Protein AF-A0A354I8P7-F1 (afdb_monomer_lite)

Sequence (83 aa):
VSDETWQHFRNSVKALDSDNVIVGEIWTDAVQYLLGDMYDSVMNYVFRGAVLSYAKGGSATDMMKTLEKIRERYPEEAFYAMM

Radius of gyration: 14.55 Å; chains: 1; bounding box: 33×23×41 Å

Structure (mmCIF, N/CA/C/O backbone):
data_AF-A0A354I8P7-F1
#
_entry.id   AF-A0A354I8P7-F1
#
loop_
_atom_site.group_PDB
_atom_site.id
_atom_site.type_symbol
_atom_site.label_atom_id
_atom_site.label_alt_id
_atom_site.label_comp_id
_atom_site.label_asym_id
_atom_site.label_entity_id
_atom_site.label_seq_id
_atom_site.pdbx_PDB_ins_code
_atom_site.Cartn_x
_atom_site.Cartn_y
_atom_site.Cartn_z
_atom_site.occupancy
_atom_site.B_iso_or_equiv
_atom_site.auth_seq_id
_atom_site.auth_comp_id
_atom_site.auth_asym_id
_atom_site.auth_atom_id
_atom_site.pdbx_PDB_model_num
ATOM 1 N N . VAL A 1 1 ? -8.132 13.939 4.217 1.00 87.56 1 VAL A N 1
ATOM 2 C CA . VAL A 1 1 ? -8.638 13.369 5.489 1.00 87.56 1 VAL A CA 1
ATOM 3 C C . VAL A 1 1 ? -7.461 13.326 6.445 1.00 87.56 1 VAL A C 1
ATOM 5 O O . VAL A 1 1 ? -6.369 13.053 5.961 1.00 87.56 1 VAL A O 1
ATOM 8 N N . SER A 1 2 ? -7.635 13.709 7.712 1.00 95.62 2 SER A N 1
ATOM 9 C CA . 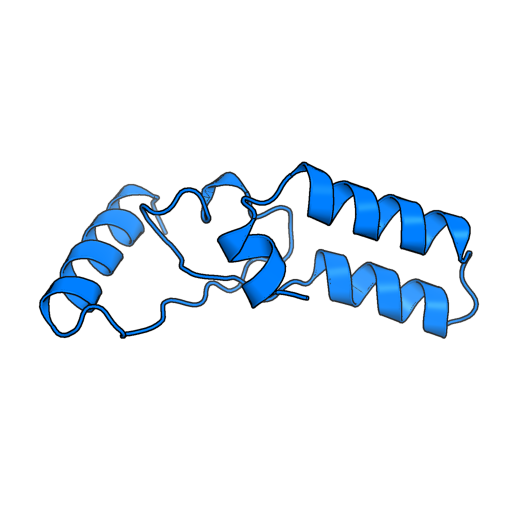SER A 1 2 ? -6.523 13.729 8.674 1.00 95.62 2 SER A CA 1
ATOM 10 C C . SER A 1 2 ? -6.127 12.317 9.100 1.00 95.62 2 SER A C 1
ATOM 12 O O . SER A 1 2 ? -6.960 11.410 9.071 1.00 95.62 2 SER A O 1
ATOM 14 N N . ASP A 1 3 ? -4.884 12.154 9.545 1.00 96.19 3 ASP A N 1
ATOM 15 C CA . ASP A 1 3 ? -4.370 10.876 10.053 1.00 96.19 3 ASP A CA 1
ATOM 16 C C . ASP A 1 3 ? -5.178 10.402 11.273 1.00 96.19 3 ASP A C 1
ATOM 18 O O . ASP A 1 3 ? -5.604 9.253 11.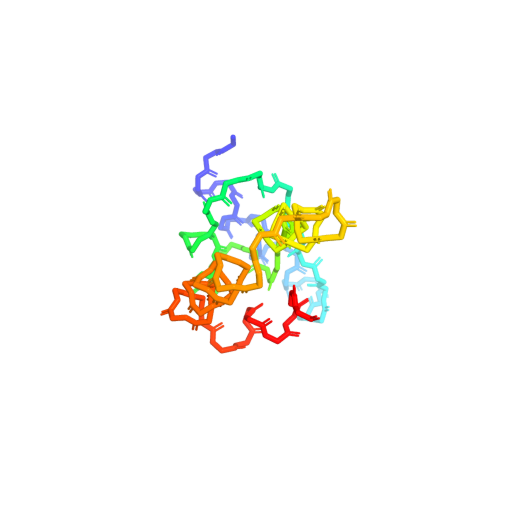329 1.00 96.19 3 ASP A O 1
ATOM 22 N N . GLU A 1 4 ? -5.525 11.322 12.181 1.00 97.62 4 GLU A N 1
ATOM 23 C CA . GLU A 1 4 ? -6.391 11.058 13.342 1.00 97.62 4 GLU A CA 1
ATOM 24 C C . GLU A 1 4 ? -7.749 10.460 12.934 1.00 97.62 4 GLU A C 1
ATOM 26 O O . GLU A 1 4 ? -8.236 9.510 13.549 1.00 97.62 4 GLU A O 1
ATOM 31 N N . THR A 1 5 ? -8.352 10.960 11.848 1.00 98.00 5 THR A N 1
ATOM 32 C CA . THR A 1 5 ? -9.623 10.412 11.350 1.00 98.00 5 THR A CA 1
ATOM 33 C C . THR A 1 5 ? -9.455 8.951 10.932 1.00 98.00 5 THR A C 1
ATOM 35 O O . THR A 1 5 ? -10.315 8.124 11.232 1.00 98.00 5 THR A O 1
ATOM 38 N N . TRP A 1 6 ? -8.349 8.612 10.265 1.00 97.94 6 TRP A N 1
ATOM 39 C CA . TRP A 1 6 ? -8.083 7.247 9.814 1.00 97.94 6 TRP A CA 1
ATOM 40 C C . TRP A 1 6 ? -7.736 6.293 10.950 1.00 97.94 6 TRP A C 1
ATOM 42 O O . TRP A 1 6 ? -8.181 5.146 10.931 1.00 97.94 6 TRP A O 1
ATOM 52 N N . GLN A 1 7 ? -7.031 6.774 11.969 1.00 98.12 7 GLN A N 1
ATOM 53 C CA . GLN A 1 7 ? -6.759 6.006 13.180 1.00 98.12 7 GLN A CA 1
ATOM 54 C C . GLN A 1 7 ? -8.061 5.659 13.922 1.00 98.12 7 GLN A C 1
ATOM 56 O O . GLN A 1 7 ? -8.305 4.499 14.266 1.00 98.12 7 GLN A O 1
ATOM 61 N N . HIS A 1 8 ? -8.966 6.627 14.102 1.00 98.38 8 HIS A N 1
ATOM 62 C CA . HIS A 1 8 ? -10.282 6.361 14.697 1.00 98.38 8 HIS A CA 1
ATOM 63 C C . HIS A 1 8 ? -11.172 5.479 13.819 1.00 98.38 8 HIS A C 1
ATOM 65 O O . HIS A 1 8 ? -11.915 4.637 14.337 1.00 98.38 8 HIS A O 1
ATOM 71 N N . PHE A 1 9 ? -11.084 5.637 12.498 1.00 98.31 9 PHE A N 1
ATOM 72 C CA . PHE A 1 9 ? -11.782 4.781 11.549 1.00 98.31 9 PHE A CA 1
ATOM 73 C C . PHE A 1 9 ? -11.332 3.324 11.683 1.00 98.31 9 PHE A C 1
ATOM 75 O O . PHE A 1 9 ? -12.178 2.445 11.841 1.00 98.31 9 PHE A O 1
ATOM 82 N N . ARG A 1 10 ? -10.017 3.068 11.719 1.00 98.19 10 ARG A N 1
ATOM 83 C CA . ARG A 1 10 ? -9.468 1.725 11.931 1.00 98.19 10 ARG A CA 1
ATOM 84 C C . ARG A 1 10 ? -9.979 1.106 13.220 1.00 98.19 10 ARG A C 1
ATOM 86 O O . ARG A 1 10 ? -10.494 -0.008 13.188 1.00 98.19 10 ARG A O 1
ATOM 93 N N . ASN A 1 11 ? -9.894 1.843 14.326 1.00 98.25 11 ASN A N 1
ATOM 94 C CA . ASN A 1 11 ? -10.372 1.365 15.623 1.00 98.25 11 ASN A CA 1
ATOM 95 C C . ASN A 1 11 ? -11.853 0.971 15.570 1.00 98.25 11 ASN A C 1
ATOM 97 O O . ASN A 1 11 ? -12.237 -0.061 16.110 1.00 98.25 11 ASN A O 1
ATOM 101 N N . SER A 1 12 ? -12.674 1.756 14.870 1.00 98.19 12 SER A N 1
ATOM 102 C CA . SER A 1 12 ? -14.109 1.489 14.728 1.00 98.19 12 SER A CA 1
ATOM 103 C C . SER A 1 12 ? -14.389 0.258 13.859 1.00 98.19 12 SER A C 1
ATOM 105 O O . SER A 1 12 ? -15.199 -0.585 14.233 1.00 98.19 12 SER A O 1
ATOM 107 N N . VAL A 1 13 ? -13.703 0.119 12.720 1.00 98.31 13 VAL A N 1
ATOM 108 C CA . VAL A 1 13 ? -13.865 -1.015 11.791 1.00 98.31 13 VAL A CA 1
ATOM 109 C C . VAL A 1 13 ? -13.401 -2.329 12.420 1.00 98.31 13 VAL A C 1
ATOM 111 O O . VAL A 1 13 ? -14.110 -3.332 12.339 1.00 98.31 13 VAL A O 1
ATOM 114 N N . LYS A 1 14 ? -12.235 -2.317 13.078 1.00 98.00 14 LYS A N 1
ATOM 115 C CA . LYS A 1 14 ? -11.643 -3.506 13.707 1.00 98.00 14 LYS A CA 1
ATOM 116 C C . LYS A 1 14 ? -12.360 -3.922 14.994 1.00 98.00 14 LYS A C 1
ATOM 118 O O . LYS A 1 14 ? -12.302 -5.089 15.360 1.00 98.00 14 LYS A O 1
ATOM 123 N N . ALA A 1 15 ? -13.060 -3.001 15.665 1.00 98.38 15 ALA A N 1
ATOM 124 C CA . ALA A 1 15 ? -13.916 -3.331 16.807 1.00 98.38 15 ALA A CA 1
ATOM 125 C C . ALA A 1 15 ? -15.190 -4.097 16.406 1.00 98.38 15 ALA A C 1
ATOM 127 O O . ALA A 1 15 ? -15.754 -4.802 17.240 1.00 98.38 15 ALA A O 1
ATOM 128 N N . LEU A 1 16 ? -15.650 -3.953 15.157 1.00 98.19 16 LEU A N 1
ATOM 129 C CA . LEU A 1 16 ? -16.773 -4.732 14.627 1.00 98.19 16 LEU A CA 1
ATOM 130 C C . LEU A 1 16 ? -16.335 -6.146 14.239 1.00 98.19 16 LEU A C 1
ATOM 132 O O . LEU A 1 16 ? -17.027 -7.106 14.561 1.00 98.19 16 LEU A O 1
ATOM 136 N N . ASP A 1 17 ? -15.196 -6.253 13.556 1.00 97.88 17 ASP A N 1
ATOM 137 C CA . ASP A 1 17 ? -14.541 -7.514 13.209 1.00 97.88 17 ASP A CA 1
ATOM 138 C C . ASP A 1 17 ? -13.060 -7.237 12.897 1.00 97.88 17 ASP A C 1
ATOM 140 O O . ASP A 1 17 ? -12.746 -6.329 12.117 1.00 97.88 17 ASP A O 1
ATOM 144 N N . SER A 1 18 ? -12.146 -8.009 13.491 1.00 96.12 18 SER A N 1
ATOM 145 C CA . SER A 1 18 ? -10.705 -7.872 13.258 1.00 96.12 18 SER A CA 1
ATOM 146 C C . SER A 1 18 ? -10.300 -8.177 11.813 1.00 96.12 18 SER A C 1
ATOM 148 O O . SER A 1 18 ? -9.302 -7.624 11.337 1.00 96.12 18 SER A O 1
ATOM 150 N N . ASP A 1 19 ? -11.091 -8.987 11.107 1.00 96.75 19 ASP A N 1
ATOM 151 C CA . ASP A 1 19 ? -10.808 -9.436 9.741 1.00 96.75 19 ASP A CA 1
ATOM 152 C C . ASP A 1 19 ? -11.267 -8.426 8.674 1.00 96.75 19 ASP A C 1
ATOM 154 O O . ASP A 1 19 ? -10.905 -8.543 7.501 1.00 96.75 19 ASP A O 1
ATOM 158 N N . ASN A 1 20 ? -12.017 -7.386 9.058 1.00 97.88 20 ASN A N 1
ATOM 159 C CA . ASN A 1 20 ? -12.452 -6.337 8.133 1.00 97.88 20 ASN A CA 1
ATOM 160 C C . ASN A 1 20 ? -11.255 -5.612 7.509 1.00 97.88 20 ASN A C 1
ATOM 162 O O . ASN A 1 20 ? -10.463 -5.001 8.223 1.00 97.88 20 ASN A O 1
ATOM 166 N N . VAL A 1 21 ? -11.152 -5.605 6.181 1.00 96.94 21 VAL A N 1
ATOM 167 C CA . VAL A 1 21 ? -10.027 -4.983 5.465 1.00 96.94 21 VAL A CA 1
ATOM 168 C C . VAL A 1 21 ? -10.260 -3.491 5.228 1.00 96.94 21 VAL A C 1
ATOM 170 O O . VAL A 1 21 ? -11.340 -3.072 4.810 1.00 96.94 21 VAL A O 1
ATOM 173 N N . ILE A 1 22 ? -9.210 -2.690 5.421 1.00 98.00 22 ILE A N 1
ATOM 174 C CA . ILE A 1 22 ? -9.184 -1.260 5.099 1.00 98.00 22 ILE A CA 1
ATOM 175 C C . ILE A 1 22 ? -8.196 -1.008 3.953 1.00 98.00 22 ILE A C 1
ATOM 177 O O . ILE A 1 22 ? -6.983 -1.123 4.139 1.00 98.00 22 ILE A O 1
ATOM 181 N N . VAL A 1 23 ? -8.716 -0.629 2.779 1.00 97.44 23 VAL A N 1
ATOM 182 C CA . VAL A 1 23 ? -7.917 -0.317 1.580 1.00 97.44 23 VAL A CA 1
ATOM 183 C C . VAL A 1 23 ? -7.992 1.175 1.265 1.00 97.44 23 VAL A C 1
ATOM 185 O O . VAL A 1 23 ? -9.075 1.705 1.018 1.00 97.44 23 VAL A O 1
ATOM 188 N N . GLY A 1 24 ? -6.843 1.850 1.253 1.00 96.69 24 GLY A N 1
ATOM 189 C CA . GLY A 1 24 ? -6.740 3.260 0.870 1.00 96.69 24 GLY A CA 1
ATOM 190 C C . GLY A 1 24 ? -6.488 3.464 -0.627 1.00 96.69 24 GLY A C 1
ATOM 191 O O . GLY A 1 24 ? -5.805 2.675 -1.279 1.00 96.69 24 GLY A O 1
ATOM 192 N N . GLU A 1 25 ? -6.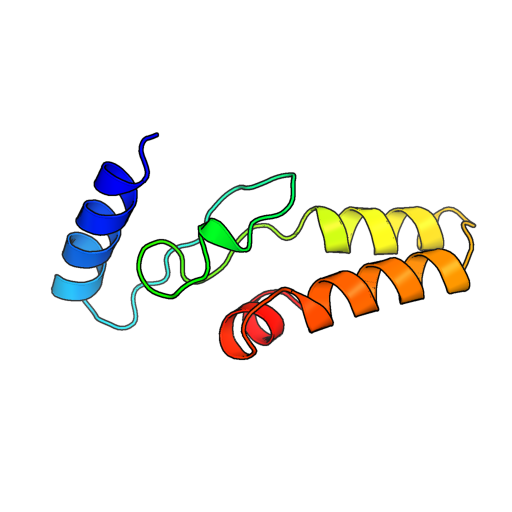971 4.572 -1.188 1.00 96.88 25 GLU A N 1
ATOM 193 C CA . GLU A 1 25 ? -6.604 4.998 -2.542 1.00 96.88 25 GLU A CA 1
ATOM 194 C C . GLU A 1 25 ? -5.496 6.058 -2.480 1.00 96.88 25 GLU A C 1
ATOM 196 O O . GLU A 1 25 ? -5.761 7.243 -2.282 1.00 96.88 25 GLU A O 1
ATOM 201 N N . ILE A 1 26 ? -4.239 5.629 -2.641 1.00 95.81 26 ILE A N 1
ATOM 202 C CA . ILE A 1 26 ? -3.063 6.505 -2.570 1.00 95.81 26 ILE A CA 1
ATOM 203 C C . ILE A 1 26 ? -2.227 6.345 -3.837 1.00 95.81 26 ILE A C 1
ATOM 205 O O . ILE A 1 26 ? -1.701 5.279 -4.131 1.00 95.81 26 ILE A O 1
ATOM 209 N N . TRP A 1 27 ? -2.088 7.434 -4.589 1.00 95.31 27 TRP A N 1
ATOM 210 C CA . TRP A 1 27 ? -1.406 7.450 -5.888 1.00 95.31 27 TRP A CA 1
ATOM 211 C C . TRP A 1 27 ? 0.121 7.490 -5.783 1.00 95.31 27 TRP A C 1
ATOM 213 O O . TRP A 1 27 ? 0.825 7.171 -6.742 1.00 95.31 27 TRP A O 1
ATOM 223 N N . THR A 1 28 ? 0.629 7.927 -4.634 1.00 91.62 28 THR A N 1
ATOM 224 C CA . THR A 1 28 ? 2.049 8.151 -4.364 1.00 91.62 28 THR A CA 1
ATOM 225 C C . THR A 1 28 ? 2.569 7.143 -3.347 1.00 91.62 28 THR A C 1
ATOM 227 O O . THR A 1 28 ? 1.945 6.124 -3.071 1.00 91.62 28 THR A O 1
ATOM 230 N N . ASP A 1 29 ? 3.730 7.431 -2.769 1.00 89.69 29 ASP A N 1
ATOM 231 C CA . ASP A 1 29 ? 4.220 6.677 -1.630 1.00 89.69 29 ASP A CA 1
ATOM 232 C C . ASP A 1 29 ? 3.216 6.679 -0.467 1.00 89.69 29 ASP A C 1
ATOM 234 O O . ASP A 1 29 ? 2.729 7.740 -0.073 1.00 89.69 29 ASP A O 1
ATOM 238 N N . ALA A 1 30 ? 2.924 5.490 0.057 1.00 94.06 30 ALA A N 1
ATOM 239 C CA . ALA A 1 30 ? 1.910 5.254 1.071 1.00 94.06 30 ALA A CA 1
ATOM 240 C C . ALA A 1 30 ? 2.474 4.688 2.382 1.00 94.06 30 ALA A C 1
ATOM 242 O O . ALA A 1 30 ? 1.679 4.314 3.240 1.00 94.06 30 ALA A O 1
ATOM 243 N N . VAL A 1 31 ? 3.808 4.638 2.564 1.00 92.81 31 VAL A N 1
ATOM 244 C CA . VAL A 1 31 ? 4.449 4.040 3.760 1.00 92.81 31 VAL A CA 1
ATOM 245 C C . VAL A 1 31 ? 3.798 4.534 5.050 1.00 92.81 31 VAL A C 1
ATOM 247 O O . VAL A 1 31 ? 3.478 3.733 5.920 1.00 92.81 31 VAL A O 1
ATOM 250 N N . GLN A 1 32 ? 3.557 5.844 5.152 1.00 93.94 32 GLN A N 1
ATOM 251 C CA . GLN A 1 32 ? 3.012 6.466 6.360 1.00 93.94 32 GLN A CA 1
ATOM 252 C C . GLN A 1 32 ? 1.631 5.934 6.767 1.00 93.94 32 GLN A C 1
ATOM 254 O O . GLN A 1 32 ? 1.288 5.998 7.937 1.00 93.94 32 GLN A O 1
ATOM 259 N N . TYR A 1 33 ? 0.853 5.394 5.824 1.00 95.56 33 TYR A N 1
ATOM 260 C CA . TYR A 1 33 ? -0.488 4.870 6.081 1.00 95.56 33 TYR A CA 1
ATOM 261 C C . TYR A 1 33 ? -0.515 3.366 6.384 1.00 95.56 33 TYR A C 1
ATOM 263 O O . TYR A 1 33 ? -1.565 2.832 6.736 1.00 95.56 33 TYR A O 1
ATOM 271 N N . LEU A 1 34 ? 0.620 2.684 6.220 1.00 95.62 34 LEU A N 1
ATOM 272 C CA . LEU A 1 34 ? 0.754 1.226 6.285 1.00 95.62 34 LEU A CA 1
ATOM 273 C C . LEU A 1 34 ? 1.512 0.768 7.539 1.00 95.62 34 LEU A C 1
ATOM 275 O O . LEU A 1 34 ? 2.003 -0.354 7.594 1.00 95.62 34 LEU A O 1
ATOM 279 N N . LEU A 1 35 ? 1.616 1.632 8.552 1.00 94.19 35 LEU A N 1
ATOM 280 C CA . LEU A 1 35 ? 2.330 1.355 9.803 1.00 94.19 35 LEU A CA 1
ATOM 281 C C . LEU A 1 35 ? 1.485 0.574 10.828 1.00 94.19 35 LEU A C 1
ATOM 283 O O . LEU A 1 35 ? 1.908 0.387 11.966 1.00 94.19 35 LEU A O 1
ATOM 287 N N . GLY A 1 36 ? 0.298 0.105 10.427 1.00 93.81 36 GLY A N 1
ATOM 288 C CA . GLY A 1 36 ? -0.588 -0.732 11.243 1.00 93.81 36 GLY A CA 1
ATOM 289 C C . GLY A 1 36 ? -1.644 0.025 12.054 1.00 93.81 36 GLY A C 1
ATOM 290 O O . GLY A 1 36 ? -2.472 -0.612 12.708 1.00 93.81 36 GLY A O 1
ATOM 291 N N . ASP A 1 37 ? -1.669 1.356 11.990 1.00 96.31 37 ASP A N 1
ATOM 292 C CA . ASP A 1 37 ? -2.601 2.225 12.720 1.00 96.31 37 ASP A CA 1
ATOM 293 C C . ASP A 1 37 ? -3.674 2.877 11.829 1.00 96.31 37 ASP A C 1
ATOM 295 O O . ASP A 1 37 ? -4.666 3.385 12.347 1.00 96.31 37 ASP A O 1
ATOM 299 N N . MET A 1 38 ? -3.533 2.801 10.502 1.00 97.19 38 MET A N 1
ATOM 300 C CA . MET A 1 38 ? -4.504 3.327 9.536 1.00 97.19 38 MET A CA 1
ATOM 301 C C . MET A 1 38 ? -5.002 2.241 8.568 1.00 97.19 38 MET A C 1
ATOM 303 O O . MET A 1 38 ? -6.030 1.606 8.828 1.00 97.19 38 MET A O 1
ATOM 307 N N . TYR A 1 39 ? -4.304 1.996 7.458 1.00 97.50 39 TYR A N 1
ATOM 308 C CA . TYR A 1 39 ? -4.750 1.065 6.416 1.00 97.50 39 TYR A CA 1
ATOM 309 C C . TYR A 1 39 ? -4.103 -0.313 6.547 1.00 97.50 39 TYR A C 1
ATOM 311 O O . TYR A 1 39 ? -3.017 -0.450 7.104 1.00 97.50 39 TYR A O 1
ATOM 319 N N . ASP A 1 40 ? -4.767 -1.327 5.990 1.00 96.69 40 ASP A N 1
ATOM 320 C CA . ASP A 1 40 ? -4.183 -2.660 5.802 1.00 96.69 40 ASP A CA 1
ATOM 321 C C . ASP A 1 40 ? -3.464 -2.766 4.442 1.00 96.69 40 ASP A C 1
ATOM 323 O O . ASP A 1 40 ? -2.500 -3.510 4.298 1.00 96.69 40 ASP A O 1
ATOM 327 N N . SER A 1 41 ? -3.917 -2.014 3.432 1.00 96.38 41 SER A N 1
ATOM 328 C CA . SER A 1 41 ? -3.281 -1.932 2.109 1.00 96.38 41 SER A CA 1
ATOM 329 C C . SER A 1 41 ? -3.663 -0.641 1.377 1.00 96.38 41 SER A C 1
ATOM 331 O O . SER A 1 41 ? -4.524 0.121 1.829 1.00 96.38 41 SER A O 1
ATOM 333 N N . VAL A 1 42 ? -3.038 -0.388 0.222 1.00 96.94 42 VAL A N 1
ATOM 334 C CA . VAL A 1 42 ? -3.459 0.671 -0.705 1.00 96.94 42 VAL A CA 1
ATOM 335 C C . VAL A 1 42 ? -3.534 0.178 -2.146 1.00 96.94 42 VAL A C 1
ATOM 337 O O . VAL A 1 42 ? -2.899 -0.805 -2.524 1.00 96.94 42 VAL A O 1
ATOM 340 N N . MET A 1 43 ? -4.260 0.910 -2.992 1.00 96.44 43 MET A N 1
ATOM 341 C CA . MET A 1 43 ? -4.140 0.767 -4.443 1.00 96.44 43 MET A CA 1
ATOM 342 C C . MET A 1 43 ? -2.713 1.125 -4.882 1.00 96.44 43 MET A C 1
ATOM 344 O O . MET A 1 43 ? -2.346 2.297 -4.934 1.00 96.44 43 MET A O 1
ATOM 348 N N . ASN A 1 44 ? -1.895 0.120 -5.198 1.00 95.12 44 ASN A N 1
ATOM 349 C CA . ASN A 1 44 ? -0.465 0.298 -5.451 1.00 95.12 44 ASN A CA 1
ATOM 350 C C . ASN A 1 44 ? -0.180 0.881 -6.851 1.00 95.12 44 ASN A C 1
ATOM 352 O O . ASN A 1 44 ? 0.215 0.191 -7.799 1.00 95.12 44 ASN A O 1
ATOM 356 N N . TYR A 1 45 ? -0.385 2.191 -6.998 1.00 95.56 45 TYR A N 1
ATOM 357 C CA . TYR A 1 45 ? -0.153 2.897 -8.257 1.00 95.56 45 TYR A CA 1
ATOM 358 C C . TYR A 1 45 ? 1.333 3.006 -8.630 1.00 95.56 45 TYR A C 1
ATOM 360 O O . TYR A 1 45 ? 1.641 3.114 -9.820 1.00 95.56 45 TYR A O 1
ATOM 368 N N . VAL A 1 46 ? 2.251 2.907 -7.658 1.00 94.75 46 VAL A N 1
ATOM 369 C CA . VAL A 1 46 ? 3.703 2.840 -7.909 1.00 94.75 46 VAL A CA 1
ATOM 370 C C . VAL A 1 46 ? 4.051 1.538 -8.635 1.00 94.75 46 VAL A C 1
ATOM 372 O O . VAL A 1 46 ? 4.704 1.577 -9.680 1.00 94.75 46 VAL A O 1
ATOM 375 N N . PHE A 1 47 ? 3.533 0.401 -8.156 1.00 95.69 47 PHE A N 1
ATOM 376 C CA . PHE A 1 47 ? 3.653 -0.893 -8.833 1.00 95.69 47 PHE A CA 1
ATOM 377 C C . PHE A 1 47 ? 3.026 -0.858 -10.228 1.00 95.69 47 PHE A C 1
ATOM 379 O O . PHE A 1 47 ? 3.698 -1.146 -11.222 1.00 95.69 47 PHE A O 1
ATOM 386 N N . ARG A 1 48 ? 1.760 -0.423 -10.330 1.00 96.38 48 ARG A N 1
ATOM 387 C CA . ARG A 1 48 ? 1.063 -0.294 -11.621 1.00 96.38 48 ARG A CA 1
ATOM 388 C C . ARG A 1 48 ? 1.870 0.551 -12.607 1.00 96.38 48 ARG A C 1
ATOM 390 O O . ARG A 1 48 ? 1.980 0.188 -13.776 1.00 96.38 48 ARG A O 1
ATOM 397 N N . GLY A 1 49 ? 2.423 1.676 -12.156 1.00 96.75 49 GLY A N 1
ATOM 398 C CA . GLY A 1 49 ? 3.247 2.564 -12.972 1.00 96.75 49 GLY A CA 1
ATOM 399 C C . GLY A 1 49 ? 4.509 1.880 -13.497 1.00 96.75 49 GLY A C 1
ATOM 400 O O . GLY A 1 49 ? 4.806 1.997 -14.688 1.00 96.75 49 GLY A O 1
ATOM 401 N N . ALA A 1 50 ? 5.211 1.127 -12.646 1.00 96.69 50 ALA A N 1
ATOM 402 C CA . ALA A 1 50 ? 6.413 0.382 -13.022 1.00 96.69 50 ALA A CA 1
ATOM 403 C C . ALA A 1 50 ? 6.113 -0.684 -14.086 1.00 96.69 50 ALA A C 1
ATOM 405 O O . ALA A 1 50 ? 6.747 -0.704 -15.144 1.00 96.69 50 ALA A O 1
ATOM 406 N N . VAL A 1 51 ? 5.093 -1.513 -13.842 1.00 97.00 51 VAL A N 1
ATOM 407 C CA . VAL A 1 51 ? 4.691 -2.598 -14.747 1.00 97.00 51 VAL A CA 1
ATOM 408 C C . VAL A 1 51 ? 4.209 -2.050 -16.087 1.00 97.00 51 VAL A C 1
ATOM 410 O O . VAL A 1 51 ? 4.646 -2.517 -17.137 1.00 97.00 51 VAL A O 1
ATOM 413 N N . LEU A 1 52 ? 3.352 -1.023 -16.084 1.00 98.06 52 LEU A N 1
ATOM 414 C CA . LEU A 1 52 ? 2.863 -0.419 -17.326 1.00 98.06 52 LEU A CA 1
ATOM 415 C C . LEU A 1 52 ? 3.981 0.250 -18.127 1.00 98.06 52 LEU A C 1
ATOM 417 O O . LEU A 1 52 ? 3.954 0.200 -19.355 1.00 98.06 52 LEU A O 1
ATOM 421 N N . SER A 1 53 ? 4.946 0.885 -17.460 1.00 97.94 53 SER A N 1
ATOM 422 C CA . SER A 1 53 ? 6.080 1.517 -18.143 1.00 97.94 53 SER A CA 1
ATOM 423 C C . SER A 1 53 ? 6.948 0.473 -18.840 1.00 97.94 53 SER A C 1
ATOM 425 O O . SER A 1 53 ? 7.314 0.661 -19.998 1.00 97.94 53 SER A O 1
ATOM 427 N N . TYR A 1 54 ? 7.207 -0.658 -18.181 1.00 98.19 54 TYR A N 1
ATOM 428 C CA . TYR A 1 54 ? 7.913 -1.780 -18.794 1.00 98.19 54 TYR A CA 1
ATOM 429 C C . TYR A 1 54 ? 7.124 -2.400 -19.953 1.00 98.19 54 TYR A C 1
ATOM 431 O O . TYR A 1 54 ? 7.651 -2.531 -21.055 1.00 98.19 54 TYR A O 1
ATOM 439 N N . ALA A 1 55 ? 5.835 -2.689 -19.751 1.00 98.19 55 ALA A N 1
ATOM 440 C CA . ALA A 1 55 ? 4.968 -3.279 -20.773 1.00 98.19 55 ALA A CA 1
ATOM 441 C C . ALA A 1 55 ? 4.845 -2.414 -22.043 1.00 98.19 55 ALA A C 1
ATOM 443 O O . ALA A 1 55 ? 4.606 -2.936 -23.129 1.00 98.19 55 ALA A O 1
ATOM 444 N N . LYS A 1 56 ? 5.041 -1.095 -21.930 1.00 98.38 56 LYS A N 1
ATOM 445 C CA . LYS A 1 56 ? 5.080 -0.152 -23.061 1.00 98.38 56 LYS A CA 1
ATOM 446 C C . LYS A 1 56 ? 6.441 -0.082 -23.775 1.00 98.38 56 LYS A C 1
ATOM 448 O O . LYS A 1 56 ? 6.631 0.796 -24.611 1.00 98.38 56 LYS A O 1
ATOM 453 N N . GLY A 1 57 ? 7.375 -0.979 -23.460 1.00 98.06 57 GLY A N 1
ATOM 454 C CA . GLY A 1 57 ? 8.722 -1.016 -24.039 1.00 98.06 57 GLY A CA 1
ATOM 455 C C . GLY A 1 57 ? 9.777 -0.255 -23.231 1.00 98.06 57 GLY A C 1
ATOM 456 O O . GLY A 1 57 ? 10.849 0.041 -23.754 1.00 98.06 57 GLY A O 1
ATOM 457 N N . GLY A 1 58 ? 9.482 0.088 -21.974 1.00 97.69 58 GLY A N 1
ATOM 458 C CA . GLY A 1 58 ? 10.443 0.699 -21.059 1.00 97.69 58 GLY A CA 1
ATOM 459 C C . GLY A 1 58 ? 11.539 -0.266 -20.588 1.00 97.69 58 GLY A C 1
ATOM 460 O O . GLY A 1 58 ? 11.524 -1.465 -20.857 1.00 97.69 58 GLY A O 1
ATOM 461 N N . SER A 1 59 ? 12.506 0.268 -19.843 1.00 98.12 59 SER A N 1
ATOM 462 C CA . SER A 1 59 ? 13.653 -0.483 -19.320 1.00 98.12 59 SER A CA 1
ATOM 463 C C . SER A 1 59 ? 13.257 -1.462 -18.207 1.00 98.12 59 SER A C 1
ATOM 465 O O . SER A 1 59 ? 12.677 -1.064 -17.194 1.00 98.12 59 SER A O 1
ATOM 467 N N . ALA A 1 60 ? 13.651 -2.734 -18.346 1.00 97.62 60 ALA A N 1
ATOM 468 C CA . ALA A 1 60 ? 13.502 -3.74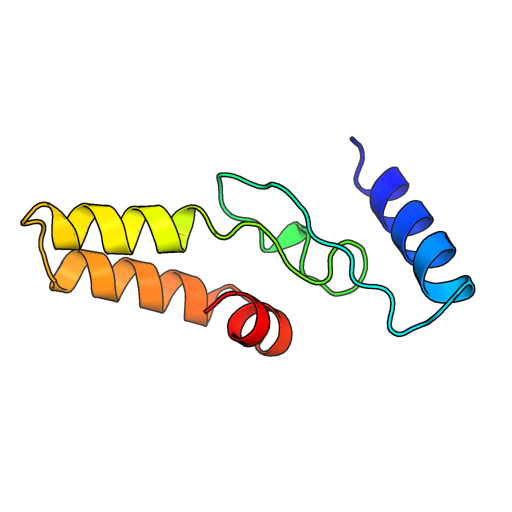0 -17.288 1.00 97.62 60 ALA A CA 1
ATOM 469 C C . ALA A 1 60 ? 14.251 -3.337 -16.006 1.00 97.62 60 ALA A C 1
ATOM 471 O O . ALA A 1 60 ? 13.757 -3.540 -14.899 1.00 97.62 60 ALA A O 1
ATOM 472 N N . THR A 1 61 ? 15.422 -2.711 -16.154 1.00 98.19 61 THR A N 1
ATOM 473 C CA . THR A 1 61 ? 16.232 -2.223 -15.031 1.00 98.19 61 THR A CA 1
ATOM 474 C C . THR A 1 61 ? 15.492 -1.157 -14.225 1.00 98.19 61 THR A C 1
ATOM 476 O O . THR A 1 61 ? 15.578 -1.150 -13.000 1.00 98.19 61 THR A O 1
ATOM 479 N N . ASP A 1 62 ? 14.743 -0.270 -14.884 1.00 97.81 62 ASP A N 1
ATOM 480 C CA . ASP A 1 62 ? 14.009 0.798 -14.195 1.00 97.81 62 ASP A CA 1
ATOM 481 C C . ASP A 1 62 ? 12.757 0.265 -13.493 1.00 97.81 62 ASP A C 1
ATOM 483 O O . ASP A 1 62 ? 12.440 0.693 -12.378 1.00 97.81 62 ASP A O 1
ATOM 487 N N . MET A 1 63 ? 12.093 -0.734 -14.088 1.00 97.69 63 MET A N 1
ATOM 488 C CA . MET A 1 63 ? 11.029 -1.476 -13.411 1.00 97.69 63 MET A CA 1
ATOM 489 C C . MET A 1 63 ? 11.565 -2.144 -12.146 1.00 97.69 63 MET A C 1
ATOM 491 O O . MET A 1 63 ? 11.031 -1.904 -11.067 1.00 97.69 63 MET A O 1
ATOM 495 N N . MET A 1 64 ? 12.652 -2.913 -12.257 1.00 97.56 64 MET A N 1
ATOM 496 C CA . MET A 1 64 ? 13.243 -3.613 -11.115 1.00 97.56 64 MET A CA 1
ATOM 497 C C . MET A 1 64 ? 13.663 -2.653 -10.003 1.00 97.56 64 MET A C 1
ATOM 499 O O . MET A 1 64 ? 13.320 -2.888 -8.851 1.00 97.56 64 MET A O 1
ATOM 503 N N . LYS A 1 65 ? 14.305 -1.523 -10.326 1.00 97.50 65 LYS A N 1
ATOM 504 C CA . LYS A 1 65 ? 14.626 -0.486 -9.328 1.00 97.50 65 LYS A CA 1
ATOM 505 C C . LYS A 1 65 ? 13.386 0.032 -8.599 1.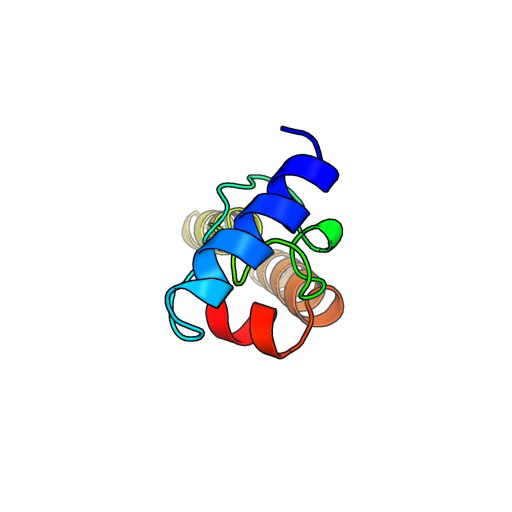00 97.50 65 LYS A C 1
ATOM 507 O O . LYS A 1 65 ? 13.445 0.310 -7.405 1.00 97.50 65 LYS A O 1
ATOM 512 N N . THR A 1 66 ? 12.271 0.180 -9.311 1.00 95.88 66 THR A N 1
ATOM 513 C CA . THR A 1 66 ? 11.019 0.647 -8.709 1.00 95.88 66 THR A CA 1
ATOM 514 C C . THR A 1 66 ? 10.410 -0.417 -7.797 1.00 95.88 66 THR A C 1
ATOM 516 O O . THR A 1 66 ? 9.979 -0.084 -6.697 1.00 95.88 66 THR A O 1
ATOM 519 N N . LEU A 1 67 ? 10.419 -1.688 -8.210 1.00 95.06 67 LEU A N 1
ATOM 520 C CA . LEU A 1 67 ? 9.927 -2.800 -7.391 1.00 95.06 67 LEU A CA 1
ATOM 521 C C . LEU A 1 67 ? 10.779 -3.012 -6.133 1.00 95.06 67 LEU A C 1
ATOM 523 O O . LEU A 1 67 ? 10.229 -3.180 -5.049 1.00 95.06 67 LEU A O 1
ATOM 527 N N . GLU A 1 68 ? 12.105 -2.920 -6.245 1.00 95.94 68 GLU A N 1
ATOM 528 C CA . GLU A 1 68 ? 13.006 -2.985 -5.087 1.00 95.94 68 GLU A CA 1
ATOM 529 C C . GLU A 1 68 ? 12.733 -1.848 -4.102 1.00 95.94 68 GLU A C 1
ATOM 531 O O . GLU A 1 68 ? 12.626 -2.078 -2.902 1.00 95.94 68 GLU A O 1
ATOM 536 N N . LYS A 1 69 ? 12.489 -0.631 -4.601 1.00 93.50 69 LYS A N 1
ATOM 537 C CA . LYS A 1 69 ? 12.111 0.497 -3.744 1.00 93.50 69 LYS A CA 1
ATOM 538 C C . LYS A 1 69 ? 10.793 0.259 -2.998 1.00 93.50 69 LYS A C 1
ATOM 540 O O . LYS A 1 69 ? 10.650 0.724 -1.874 1.00 93.50 69 LYS A O 1
ATOM 545 N N . ILE A 1 70 ? 9.824 -0.426 -3.607 1.00 93.38 70 ILE A N 1
ATOM 546 C CA . ILE A 1 70 ? 8.577 -0.816 -2.927 1.00 93.38 70 ILE A CA 1
ATOM 547 C C . ILE A 1 70 ? 8.893 -1.824 -1.815 1.00 93.38 70 ILE A C 1
ATOM 549 O O . ILE A 1 70 ? 8.480 -1.621 -0.674 1.00 93.38 70 ILE A O 1
ATOM 553 N N . ARG A 1 71 ? 9.674 -2.863 -2.137 1.00 93.44 71 ARG A N 1
ATOM 554 C CA . ARG A 1 71 ? 10.084 -3.923 -1.205 1.00 93.44 71 ARG A CA 1
ATOM 555 C C . ARG A 1 71 ? 10.859 -3.396 0.003 1.00 93.44 71 ARG A C 1
ATOM 557 O O . ARG A 1 71 ? 10.658 -3.878 1.106 1.00 93.44 71 ARG A O 1
ATOM 564 N N . GLU A 1 72 ? 11.735 -2.416 -0.196 1.00 94.25 72 GLU A N 1
ATOM 565 C CA . GLU A 1 72 ? 12.543 -1.821 0.878 1.00 94.25 72 GLU A CA 1
ATOM 566 C C . GLU A 1 72 ? 11.738 -0.913 1.813 1.00 94.25 72 GLU A C 1
ATOM 568 O O . GLU A 1 72 ? 12.124 -0.709 2.962 1.00 94.25 72 GLU A O 1
ATOM 573 N N . ARG A 1 73 ? 10.661 -0.302 1.310 1.00 91.31 73 ARG A N 1
ATOM 574 C CA . ARG A 1 73 ? 9.953 0.764 2.025 1.00 91.31 73 ARG A CA 1
ATOM 575 C C . ARG A 1 73 ? 8.721 0.278 2.768 1.00 91.31 73 ARG A C 1
ATOM 577 O O . ARG A 1 73 ? 8.399 0.852 3.806 1.00 91.31 73 ARG A O 1
ATOM 584 N N . TYR A 1 74 ? 8.006 -0.705 2.232 1.00 92.88 74 TYR A N 1
ATOM 585 C CA . TYR A 1 74 ? 6.786 -1.202 2.860 1.00 92.88 74 TYR A CA 1
ATOM 586 C C . TYR A 1 74 ? 7.096 -2.276 3.905 1.00 92.88 74 TYR A C 1
ATOM 588 O O . TYR A 1 74 ? 7.953 -3.124 3.655 1.00 92.88 74 TYR A O 1
ATOM 596 N N . PRO A 1 75 ? 6.396 -2.267 5.058 1.00 93.81 75 PRO A N 1
ATOM 597 C CA . PRO A 1 75 ? 6.389 -3.410 5.965 1.00 93.81 75 PRO A CA 1
ATOM 598 C C . PRO A 1 75 ? 6.029 -4.699 5.222 1.00 93.81 75 PRO A C 1
ATOM 600 O O . PRO A 1 75 ? 5.289 -4.662 4.236 1.00 93.81 75 PRO A O 1
ATOM 603 N N . GLU A 1 76 ? 6.549 -5.831 5.693 1.00 93.25 76 GLU A N 1
ATOM 604 C CA . GLU A 1 76 ? 6.451 -7.123 5.006 1.00 93.25 76 GLU A CA 1
ATOM 605 C C . GLU A 1 76 ? 4.993 -7.521 4.726 1.00 93.25 76 GLU A C 1
ATOM 607 O O . GLU A 1 76 ? 4.650 -7.929 3.616 1.00 93.25 76 GLU A O 1
ATOM 612 N N . GLU A 1 77 ? 4.110 -7.319 5.698 1.00 92.19 77 GLU A N 1
ATOM 613 C CA . GLU A 1 77 ? 2.689 -7.642 5.605 1.00 92.19 77 GLU A CA 1
ATOM 614 C C . GLU A 1 77 ? 1.990 -6.794 4.536 1.00 92.19 77 GLU A C 1
ATOM 616 O O . GLU A 1 77 ? 1.242 -7.309 3.701 1.00 92.19 77 GLU A O 1
ATOM 621 N N . ALA A 1 78 ? 2.279 -5.490 4.520 1.00 92.62 78 ALA A N 1
ATOM 622 C CA . ALA A 1 78 ? 1.729 -4.567 3.537 1.00 92.62 78 ALA A CA 1
ATOM 623 C C . ALA A 1 78 ? 2.282 -4.860 2.132 1.00 92.62 78 ALA A C 1
ATOM 625 O O . ALA A 1 78 ? 1.548 -4.786 1.148 1.00 92.62 78 ALA A O 1
ATOM 626 N N . PHE A 1 79 ? 3.561 -5.233 2.031 1.00 92.75 79 PHE A N 1
ATOM 627 C CA . PHE A 1 79 ? 4.187 -5.640 0.776 1.00 92.75 79 PHE A CA 1
ATOM 628 C C . PHE A 1 79 ? 3.472 -6.848 0.155 1.00 92.75 79 PHE A C 1
ATOM 630 O O . PHE A 1 79 ? 3.068 -6.768 -1.004 1.00 92.75 79 PHE A O 1
ATOM 637 N N . TYR A 1 80 ? 3.245 -7.923 0.919 1.00 92.69 80 TYR A N 1
ATOM 638 C CA . TYR A 1 80 ? 2.553 -9.115 0.412 1.00 92.69 80 TYR A CA 1
ATOM 639 C C . TYR A 1 80 ? 1.082 -8.875 0.064 1.00 92.69 80 TYR A C 1
ATOM 641 O O . TYR A 1 80 ? 0.553 -9.543 -0.818 1.00 92.69 80 TYR A O 1
ATOM 649 N N . ALA A 1 81 ? 0.415 -7.921 0.714 1.00 91.56 81 ALA A N 1
ATOM 650 C CA . ALA A 1 81 ? -0.961 -7.567 0.373 1.00 91.56 81 ALA A CA 1
ATOM 651 C C . ALA A 1 81 ? -1.088 -6.807 -0.966 1.00 91.56 81 ALA A C 1
ATOM 653 O O . ALA A 1 81 ? -2.188 -6.706 -1.508 1.00 91.56 81 ALA A O 1
ATOM 654 N N . MET A 1 82 ? 0.005 -6.233 -1.484 1.00 89.88 82 MET A N 1
ATOM 655 C CA . MET A 1 82 ? -0.012 -5.281 -2.604 1.00 89.88 82 MET A CA 1
ATOM 656 C C . MET A 1 82 ? 0.801 -5.712 -3.837 1.00 89.88 82 MET A C 1
ATOM 658 O O . MET A 1 82 ? 0.921 -4.913 -4.776 1.00 89.88 82 MET A O 1
ATOM 662 N N . MET A 1 83 ? 1.376 -6.916 -3.825 1.00 80.94 83 MET A N 1
ATOM 663 C CA . MET A 1 83 ? 2.191 -7.511 -4.896 1.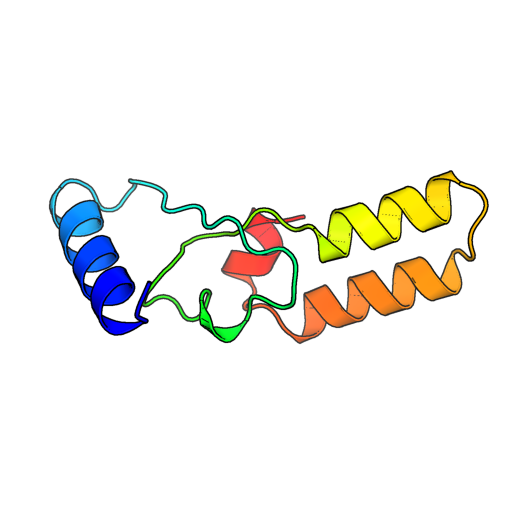00 80.94 83 MET A CA 1
ATOM 664 C C . MET A 1 83 ? 1.507 -8.743 -5.479 1.00 80.94 83 MET A C 1
ATOM 666 O O . MET A 1 83 ? 1.589 -8.905 -6.718 1.00 80.94 83 MET A O 1
#

pLDDT: mean 95.71, std 2.88, range [80.94, 98.38]

Foldseek 3Di:
DDPVVQLVVLVVQVVVPVPDAFEAADLDDDLVQCPPRGHQEYQPNLLVVLVVCVVVVHDPVSSVVSLVVLVVRHDPSHNVVHD

Secondary structure (DSSP, 8-state):
--HHHHHHHHHHHHHH-TT---EE--SS--GGG-SSSS-SEE--HHHHHHHHHHHTT--HHHHHHHHHHHHHHS-HHHHHH--